Protein AF-A0AA39J734-F1 (afdb_monomer_lite)

Foldseek 3Di:
DVVVCVVVLNQEDEAECPCADPVGGCLLVVLVVQVPPVSVVRHQAEYEDQDDPVHGDDDPVRLVVRVVVSCVRNVDDHNYYYYDD

Sequence (85 aa):
LLDSAFKAGCTLYDTANAYLDSSGNVSSILGRYIRDPDKRHSIFLATKFGFTMQGARGDPEYVKKQCYQFEAWCGLYIHLYYQHD

Structure (mmCIF, N/CA/C/O backbone):
data_AF-A0AA39J734-F1
#
_entry.id   AF-A0AA39J734-F1
#
loop_
_atom_site.group_PDB
_atom_site.id
_atom_site.type_symbol
_atom_site.label_atom_id
_atom_site.label_alt_id
_atom_site.label_comp_id
_atom_site.label_asym_id
_atom_site.label_entity_id
_atom_site.label_seq_id
_atom_site.pdbx_PDB_ins_code
_atom_site.Cartn_x
_atom_site.Cartn_y
_atom_site.Cartn_z
_atom_site.occupancy
_atom_site.B_iso_or_equiv
_atom_site.auth_seq_id
_atom_site.auth_comp_id
_atom_site.auth_asym_id
_atom_site.auth_atom_id
_atom_site.pdbx_PDB_model_num
ATOM 1 N N . LEU A 1 1 ? -11.976 10.356 5.285 1.00 91.81 1 LEU A N 1
ATOM 2 C CA . LEU A 1 1 ? -12.256 9.246 4.346 1.00 91.81 1 LEU A CA 1
ATOM 3 C C . LEU A 1 1 ? -11.996 7.880 4.979 1.00 91.81 1 LEU A C 1
ATOM 5 O O . LEU A 1 1 ? -12.964 7.166 5.181 1.00 91.81 1 LEU A O 1
ATOM 9 N N . LEU A 1 2 ? -10.749 7.534 5.333 1.00 95.38 2 LEU A N 1
ATOM 10 C CA . LEU A 1 2 ? -10.404 6.193 5.847 1.00 95.38 2 LEU A CA 1
ATOM 11 C C . LEU A 1 2 ? -11.220 5.770 7.079 1.00 95.38 2 LEU A C 1
ATOM 13 O O . LEU A 1 2 ? -11.711 4.651 7.127 1.00 95.38 2 LEU A O 1
ATOM 17 N N . ASP A 1 3 ? -11.422 6.681 8.033 1.00 96.44 3 ASP A N 1
ATOM 18 C CA . ASP A 1 3 ? -12.229 6.412 9.230 1.00 96.44 3 ASP A CA 1
ATOM 19 C C . ASP A 1 3 ? -13.712 6.182 8.928 1.00 96.44 3 ASP A C 1
ATOM 21 O O . ASP A 1 3 ? -14.315 5.239 9.430 1.00 96.44 3 ASP A O 1
ATOM 25 N N . SER A 1 4 ? -14.287 6.995 8.044 1.00 97.88 4 SER A N 1
ATOM 26 C CA . SER A 1 4 ? -15.671 6.829 7.598 1.00 97.88 4 SER A CA 1
ATOM 27 C C . SER A 1 4 ? -15.873 5.509 6.848 1.00 97.88 4 SER A C 1
ATOM 29 O O . SER A 1 4 ? -16.875 4.843 7.075 1.00 97.88 4 SER A O 1
ATOM 31 N N . ALA A 1 5 ? -14.921 5.111 5.995 1.00 97.50 5 ALA A N 1
ATOM 32 C CA . ALA A 1 5 ? -14.964 3.839 5.275 1.00 97.50 5 ALA A CA 1
ATOM 33 C C . ALA A 1 5 ? -14.891 2.645 6.238 1.00 97.50 5 ALA A C 1
ATOM 35 O O . ALA A 1 5 ? -15.718 1.740 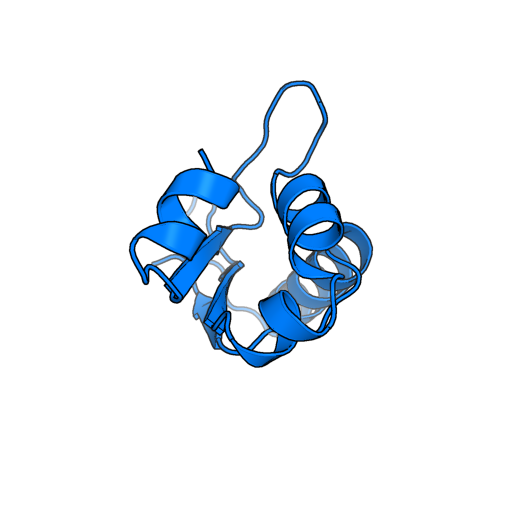6.152 1.00 97.50 5 ALA A O 1
ATOM 36 N N . PHE A 1 6 ? -13.973 2.687 7.207 1.00 97.44 6 PHE A N 1
ATOM 37 C CA . PHE A 1 6 ? -13.858 1.650 8.229 1.00 97.44 6 PHE A CA 1
ATOM 38 C C . PHE A 1 6 ? -15.147 1.515 9.053 1.00 97.44 6 PHE A C 1
ATOM 40 O O . PHE A 1 6 ? -15.673 0.417 9.213 1.00 97.44 6 PHE A O 1
ATOM 47 N N . LYS A 1 7 ? -15.714 2.641 9.510 1.00 97.44 7 LYS A N 1
ATOM 48 C CA . LYS A 1 7 ? -16.989 2.675 10.251 1.00 97.44 7 LYS A CA 1
ATOM 49 C C . LYS A 1 7 ? -18.184 2.188 9.430 1.00 97.44 7 LYS A C 1
ATOM 51 O O . LYS A 1 7 ? -19.146 1.697 10.007 1.00 97.44 7 LYS A O 1
ATOM 56 N N . ALA A 1 8 ? -18.121 2.309 8.107 1.00 98.06 8 ALA A N 1
ATOM 57 C CA . ALA A 1 8 ? -19.124 1.772 7.192 1.00 98.06 8 ALA A CA 1
ATOM 58 C C . ALA A 1 8 ? -18.942 0.267 6.901 1.00 98.06 8 ALA A C 1
ATOM 60 O O . ALA A 1 8 ? -19.717 -0.296 6.134 1.00 98.06 8 ALA A O 1
ATOM 61 N N . GLY A 1 9 ? -17.934 -0.387 7.489 1.00 97.62 9 GLY A N 1
ATOM 62 C CA . GLY A 1 9 ? -17.644 -1.805 7.271 1.00 97.62 9 GLY A CA 1
ATOM 63 C C . GLY A 1 9 ? -16.817 -2.092 6.016 1.00 97.62 9 GLY A C 1
ATOM 64 O O . GLY A 1 9 ? -16.643 -3.255 5.658 1.00 97.62 9 GLY A O 1
ATOM 65 N N . CYS A 1 10 ? -16.274 -1.071 5.346 1.00 98.06 10 CYS A N 1
ATOM 66 C CA . CYS A 1 10 ? -15.327 -1.288 4.259 1.00 98.06 10 CYS A CA 1
ATOM 67 C C . CYS A 1 10 ? -14.009 -1.793 4.851 1.00 98.06 10 CYS A C 1
ATOM 69 O O . CYS A 1 10 ? -13.303 -1.046 5.526 1.00 98.06 10 CYS A O 1
ATOM 71 N N . THR A 1 11 ? -13.672 -3.054 4.595 1.00 97.06 11 THR A N 1
ATOM 72 C CA . THR A 1 11 ? -12.453 -3.691 5.117 1.00 97.06 11 THR A CA 1
ATOM 73 C C . THR A 1 11 ? -11.462 -4.097 4.031 1.00 97.06 11 THR A C 1
ATOM 75 O O . THR A 1 11 ? -10.332 -4.440 4.354 1.00 97.06 11 THR A O 1
ATOM 78 N N . LEU A 1 12 ? -11.823 -4.009 2.747 1.00 97.88 12 LEU A N 1
ATOM 79 C CA . LEU A 1 12 ? -10.902 -4.215 1.626 1.00 97.88 12 LEU A CA 1
ATOM 80 C C . LEU A 1 12 ? -10.244 -2.891 1.238 1.00 97.88 12 LEU A C 1
ATOM 82 O O . LEU A 1 12 ? -10.913 -1.998 0.717 1.00 97.88 12 LEU A O 1
ATOM 86 N N . TYR A 1 13 ? -8.951 -2.747 1.523 1.00 97.06 13 TYR A N 1
ATOM 87 C CA . TYR A 1 13 ? -8.190 -1.532 1.223 1.00 97.06 13 TYR A CA 1
ATOM 88 C C . TYR A 1 13 ? -7.181 -1.852 0.128 1.00 97.06 13 TYR A C 1
ATOM 90 O O . TYR A 1 13 ? -6.245 -2.620 0.342 1.00 97.06 13 TYR A O 1
ATOM 98 N N . ASP A 1 14 ? -7.386 -1.254 -1.038 1.00 96.19 14 ASP A N 1
ATOM 99 C CA . ASP A 1 14 ? -6.608 -1.506 -2.244 1.00 96.19 14 ASP A CA 1
ATOM 100 C C . ASP A 1 14 ? -5.740 -0.290 -2.613 1.00 96.19 14 ASP A C 1
ATOM 102 O O . ASP A 1 14 ? -6.187 0.856 -2.563 1.00 96.19 14 ASP A O 1
ATOM 106 N N . THR A 1 15 ? -4.478 -0.535 -2.965 1.00 95.19 15 THR A N 1
ATOM 107 C CA . THR A 1 15 ? -3.496 0.500 -3.325 1.00 95.19 15 THR A CA 1
ATOM 108 C C . THR A 1 15 ? -2.565 0.008 -4.443 1.00 95.19 15 THR A C 1
ATOM 110 O O . THR A 1 15 ? -2.752 -1.072 -5.007 1.00 95.19 15 THR A O 1
ATOM 113 N N . ALA A 1 16 ? -1.581 0.813 -4.832 1.00 94.81 16 ALA A N 1
ATOM 114 C CA . ALA A 1 16 ? -0.547 0.438 -5.785 1.00 94.81 16 ALA A CA 1
ATOM 115 C C . ALA A 1 16 ? 0.755 1.199 -5.517 1.00 94.81 16 ALA A C 1
ATOM 117 O O . ALA A 1 16 ? 0.761 2.327 -5.016 1.00 94.81 16 ALA A O 1
ATOM 118 N N . ASN A 1 17 ? 1.874 0.619 -5.948 1.00 90.50 17 ASN A N 1
ATOM 119 C CA . ASN A 1 17 ? 3.164 1.312 -5.981 1.00 90.50 17 ASN A CA 1
ATOM 120 C C . ASN A 1 17 ? 3.130 2.608 -6.826 1.00 90.50 17 ASN A C 1
ATOM 122 O O . ASN A 1 17 ? 3.863 3.553 -6.541 1.00 90.50 17 ASN A O 1
ATOM 126 N N . ALA A 1 18 ? 2.254 2.664 -7.834 1.00 91.38 18 ALA A N 1
ATOM 127 C CA . ALA A 1 18 ? 2.069 3.812 -8.718 1.00 91.38 18 ALA A CA 1
ATOM 128 C C . ALA A 1 18 ? 1.186 4.932 -8.130 1.00 91.38 18 ALA A C 1
ATOM 130 O O . ALA A 1 18 ? 1.117 6.013 -8.709 1.00 91.38 18 ALA A O 1
ATOM 131 N N . TYR A 1 19 ? 0.501 4.705 -7.003 1.00 92.69 19 TYR A N 1
ATOM 132 C CA . TYR A 1 19 ? -0.372 5.717 -6.402 1.00 92.69 19 TYR A CA 1
ATOM 133 C C . TYR A 1 19 ? 0.455 6.692 -5.559 1.00 92.69 19 TYR A C 1
ATOM 135 O O . TYR A 1 19 ? 0.867 6.390 -4.435 1.00 92.69 19 TYR A O 1
ATOM 143 N N . LEU A 1 20 ? 0.719 7.865 -6.132 1.00 90.94 20 LEU A N 1
ATOM 144 C CA . LEU A 1 20 ? 1.550 8.915 -5.552 1.00 90.94 20 LEU A CA 1
ATOM 145 C C . LEU A 1 20 ? 0.743 10.206 -5.376 1.00 90.94 20 LEU A C 1
ATOM 147 O O . LEU A 1 20 ? -0.099 10.536 -6.210 1.00 90.94 20 LEU A O 1
ATOM 151 N N . ASP A 1 21 ? 1.045 10.953 -4.319 1.00 87.25 21 ASP A N 1
ATOM 152 C CA . ASP A 1 21 ? 0.588 12.324 -4.106 1.00 87.25 21 ASP A CA 1
ATOM 153 C C . ASP A 1 21 ? 1.771 13.246 -3.747 1.00 87.25 21 ASP A C 1
ATOM 155 O O . ASP A 1 21 ? 2.938 12.843 -3.781 1.00 87.25 21 ASP A O 1
ATOM 159 N N . SER A 1 22 ? 1.489 14.504 -3.396 1.00 87.62 22 SER A N 1
ATOM 160 C CA . SER A 1 22 ? 2.512 15.488 -3.010 1.00 87.62 22 SER A CA 1
ATOM 161 C C . SER A 1 22 ? 3.332 15.102 -1.769 1.00 87.62 22 SER A C 1
ATOM 163 O O . SER A 1 22 ? 4.364 15.713 -1.509 1.00 87.62 22 SER A O 1
ATOM 165 N N . SER A 1 23 ? 2.881 14.119 -0.988 1.00 82.38 23 SER A N 1
ATOM 166 C CA . SER A 1 23 ? 3.550 13.576 0.199 1.00 82.38 23 SER A CA 1
ATOM 167 C C . SER A 1 23 ? 4.290 12.254 -0.061 1.00 82.38 23 SER A C 1
ATOM 169 O O . SER A 1 23 ? 4.908 11.707 0.854 1.00 82.38 23 SER A O 1
ATOM 171 N N . GLY A 1 24 ? 4.274 11.753 -1.301 1.00 87.00 24 GLY A N 1
ATOM 172 C CA . GLY A 1 24 ? 4.919 10.506 -1.707 1.00 87.00 24 GLY A CA 1
ATOM 173 C C . GLY A 1 24 ? 3.911 9.394 -1.994 1.00 87.00 24 GLY A C 1
ATOM 174 O O . GLY A 1 24 ? 2.823 9.644 -2.502 1.00 87.00 24 GLY A O 1
ATOM 175 N N . ASN A 1 25 ? 4.276 8.137 -1.720 1.00 92.12 25 ASN A N 1
ATOM 176 C CA . ASN A 1 25 ? 3.360 7.020 -1.955 1.00 92.12 25 ASN A CA 1
ATOM 177 C C . ASN A 1 25 ? 2.269 6.961 -0.873 1.00 92.12 25 ASN A C 1
ATOM 179 O O . ASN A 1 25 ? 2.557 6.955 0.333 1.00 92.12 25 ASN A O 1
ATOM 183 N N . VAL A 1 26 ? 1.014 6.850 -1.316 1.00 91.31 26 VAL A N 1
ATOM 184 C CA . VAL A 1 26 ? -0.180 6.863 -0.451 1.00 91.31 26 VAL A CA 1
ATOM 185 C C . VAL A 1 26 ? -0.215 5.695 0.543 1.00 91.31 26 VAL A C 1
ATOM 187 O O . VAL A 1 26 ? -0.848 5.777 1.597 1.00 91.31 26 VAL A O 1
ATOM 190 N N . SER A 1 27 ? 0.529 4.622 0.271 1.00 91.94 27 SER A N 1
ATOM 191 C CA . SER A 1 27 ? 0.640 3.451 1.148 1.00 91.94 27 SER A CA 1
ATOM 192 C C . SER A 1 27 ? 1.321 3.775 2.478 1.00 91.94 27 SER A C 1
ATOM 194 O O . SER A 1 27 ? 1.074 3.088 3.468 1.00 91.94 27 SER A O 1
ATOM 196 N N . SER A 1 28 ? 2.106 4.857 2.544 1.00 93.06 28 SER A N 1
ATOM 197 C CA . SER A 1 28 ? 2.653 5.367 3.807 1.00 93.06 28 SER A CA 1
ATOM 198 C C . SER A 1 28 ? 1.567 5.952 4.721 1.00 93.06 28 SER A C 1
ATOM 200 O O . SER A 1 28 ? 1.617 5.778 5.939 1.00 93.06 28 SER A O 1
ATOM 202 N N . ILE A 1 29 ? 0.547 6.604 4.150 1.00 93.44 29 ILE A N 1
ATOM 203 C CA . ILE A 1 29 ? -0.613 7.130 4.885 1.00 93.44 29 ILE A CA 1
ATOM 204 C C . ILE A 1 29 ? -1.485 5.968 5.362 1.00 93.44 29 ILE A C 1
ATOM 206 O O . ILE A 1 29 ? -1.847 5.921 6.539 1.00 93.44 29 ILE A O 1
ATOM 210 N N . LEU A 1 30 ? -1.770 5.009 4.472 1.00 93.62 30 LEU A N 1
ATOM 211 C CA . LEU A 1 30 ? -2.518 3.797 4.818 1.00 93.62 30 LEU A CA 1
ATOM 212 C C . LEU A 1 30 ? -1.828 3.022 5.941 1.00 93.62 30 LEU A C 1
ATOM 214 O O . LEU A 1 30 ? -2.473 2.699 6.934 1.00 93.62 30 LEU A O 1
ATOM 218 N N . GLY A 1 31 ? -0.516 2.804 5.828 1.00 94.19 31 GLY A N 1
ATOM 219 C CA . GLY A 1 31 ? 0.280 2.101 6.830 1.00 94.19 31 GLY A CA 1
ATOM 220 C C . GLY A 1 31 ? 0.233 2.759 8.208 1.00 94.19 31 GLY A C 1
ATOM 221 O O . GLY A 1 31 ? 0.091 2.070 9.215 1.00 94.19 31 GLY A O 1
ATOM 222 N N . ARG A 1 32 ? 0.278 4.098 8.276 1.00 94.94 32 ARG A N 1
ATOM 223 C CA . ARG A 1 32 ? 0.096 4.833 9.541 1.00 94.94 32 ARG A CA 1
ATOM 224 C C . ARG A 1 32 ? -1.315 4.670 10.107 1.00 94.94 32 ARG A C 1
ATOM 226 O O . ARG A 1 32 ? -1.454 4.464 11.307 1.00 94.94 32 ARG A O 1
ATOM 233 N N . TYR A 1 33 ? -2.342 4.748 9.261 1.00 95.12 33 TYR A N 1
ATOM 234 C CA . TYR A 1 33 ? -3.740 4.666 9.689 1.00 95.12 33 TYR A CA 1
ATOM 235 C C . TYR A 1 33 ? -4.122 3.271 10.210 1.00 95.12 33 TYR A C 1
ATOM 237 O O . TYR A 1 33 ? -4.749 3.159 11.261 1.00 95.12 33 TYR A O 1
ATOM 245 N N . ILE A 1 34 ? -3.727 2.207 9.505 1.00 96.00 34 ILE A N 1
ATOM 246 C CA . ILE A 1 34 ? -4.121 0.830 9.843 1.00 96.00 34 ILE A CA 1
ATOM 247 C C . ILE A 1 34 ? -3.168 0.152 10.838 1.00 96.00 34 ILE A C 1
ATOM 249 O O . ILE A 1 34 ? -3.348 -1.025 11.120 1.00 96.00 34 ILE A O 1
ATOM 253 N N . ARG A 1 35 ? -2.145 0.853 11.350 1.00 96.00 35 ARG A N 1
ATOM 254 C CA . ARG A 1 35 ? -1.199 0.314 12.350 1.00 96.00 35 ARG A CA 1
ATOM 255 C C . ARG A 1 35 ? -1.860 0.000 13.691 1.00 96.00 35 ARG A C 1
ATOM 257 O O . ARG A 1 35 ? -1.367 -0.838 14.437 1.00 96.00 35 ARG A O 1
ATOM 264 N N . ASP A 1 36 ? -2.948 0.696 13.987 1.00 95.25 36 ASP A N 1
ATOM 265 C CA . ASP A 1 36 ? -3.873 0.360 15.063 1.00 95.25 36 ASP A CA 1
ATOM 266 C C . ASP A 1 36 ? -4.255 -1.138 14.989 1.00 95.25 36 ASP A C 1
ATOM 268 O O . ASP A 1 36 ? -4.689 -1.583 13.924 1.00 95.25 36 ASP A O 1
ATOM 272 N N . PRO A 1 37 ? -4.071 -1.930 16.064 1.00 95.06 37 PRO A N 1
ATOM 273 C CA . PRO A 1 37 ? -4.277 -3.378 16.023 1.00 95.06 37 PRO A CA 1
ATOM 274 C C . PRO A 1 37 ? -5.681 -3.809 15.591 1.00 95.06 37 PRO A C 1
ATOM 276 O O . PRO A 1 37 ? -5.803 -4.762 14.818 1.00 95.06 37 PRO A O 1
ATOM 279 N N . ASP A 1 38 ? -6.723 -3.089 16.017 1.00 94.94 38 ASP A N 1
ATOM 280 C CA . ASP A 1 38 ? -8.112 -3.416 15.682 1.00 94.94 38 ASP A CA 1
ATOM 281 C C . ASP A 1 38 ? -8.350 -3.223 14.183 1.00 94.94 38 ASP A C 1
ATOM 283 O O . ASP A 1 38 ? -8.946 -4.066 13.504 1.00 94.94 38 ASP A O 1
ATOM 287 N N . LYS A 1 39 ? -7.809 -2.132 13.631 1.00 96.38 39 LYS A N 1
ATOM 288 C CA . LYS A 1 39 ? -7.861 -1.858 12.191 1.00 96.38 39 LYS A CA 1
ATOM 289 C C . LYS A 1 39 ? -6.999 -2.838 11.414 1.00 96.38 39 LYS A C 1
ATOM 291 O O . LYS A 1 39 ? -7.452 -3.352 10.394 1.00 96.38 39 LYS A O 1
ATOM 296 N N . ARG A 1 40 ? -5.782 -3.141 11.880 1.00 95.81 40 ARG A N 1
ATOM 297 C CA . ARG A 1 40 ? -4.893 -4.086 11.195 1.00 95.81 40 ARG A CA 1
ATOM 298 C C . ARG A 1 40 ? -5.537 -5.457 11.098 1.00 95.81 40 ARG A C 1
ATOM 300 O O . ARG A 1 40 ? -5.465 -6.048 10.027 1.00 95.81 40 ARG A O 1
ATOM 307 N N . HIS A 1 41 ? -6.135 -5.944 12.181 1.00 96.19 41 HIS A N 1
ATOM 308 C CA . HIS A 1 41 ? -6.787 -7.249 12.202 1.00 96.19 41 HIS A CA 1
ATOM 309 C C . HIS A 1 41 ? -8.012 -7.295 11.282 1.00 96.19 41 HIS A C 1
ATOM 311 O O . HIS A 1 41 ? -8.275 -8.313 10.652 1.00 96.19 41 HIS A O 1
ATOM 317 N N . SER A 1 42 ? -8.724 -6.175 11.163 1.00 97.06 42 SER A N 1
ATOM 318 C CA . SER A 1 42 ? -9.965 -6.097 10.391 1.00 97.06 42 SER A CA 1
ATOM 319 C C . SER A 1 42 ? -9.754 -5.820 8.898 1.00 97.06 42 SER A C 1
ATOM 321 O O . SER A 1 42 ? -10.598 -6.190 8.088 1.00 97.06 42 SER A O 1
ATOM 323 N N . ILE A 1 43 ? -8.669 -5.139 8.511 1.00 97.88 43 ILE A N 1
ATOM 324 C CA . ILE A 1 43 ? -8.475 -4.637 7.141 1.00 97.88 43 ILE A CA 1
ATOM 325 C C . ILE A 1 43 ? -7.675 -5.616 6.278 1.00 97.88 43 ILE A C 1
ATOM 327 O O . ILE A 1 43 ? -6.488 -5.867 6.508 1.00 97.88 43 ILE A O 1
ATOM 331 N N . PHE A 1 44 ? -8.281 -6.054 5.180 1.00 97.88 44 PHE A N 1
ATOM 332 C CA . PHE A 1 44 ? -7.624 -6.754 4.087 1.00 97.88 44 PHE A CA 1
ATOM 333 C C . PHE A 1 44 ? -6.876 -5.762 3.178 1.00 97.88 44 PHE A C 1
ATOM 335 O O . PHE A 1 44 ? -7.451 -5.140 2.287 1.00 97.88 44 PHE A O 1
ATOM 342 N N . LEU A 1 45 ? -5.577 -5.591 3.432 1.00 96.88 45 LEU A N 1
ATOM 343 C CA . LEU A 1 45 ? -4.671 -4.791 2.599 1.00 96.88 45 LEU A CA 1
ATOM 344 C C . LEU A 1 45 ? -4.239 -5.515 1.307 1.00 96.88 45 LEU A C 1
ATOM 346 O O . LEU A 1 45 ? -3.528 -6.522 1.375 1.00 96.88 45 LEU A O 1
ATOM 350 N N . ALA A 1 46 ? -4.591 -4.946 0.155 1.00 97.44 46 ALA A N 1
ATOM 351 C CA . ALA A 1 46 ? -4.152 -5.368 -1.172 1.00 97.44 46 ALA A CA 1
ATOM 352 C C . ALA A 1 46 ? -3.261 -4.301 -1.830 1.00 97.44 4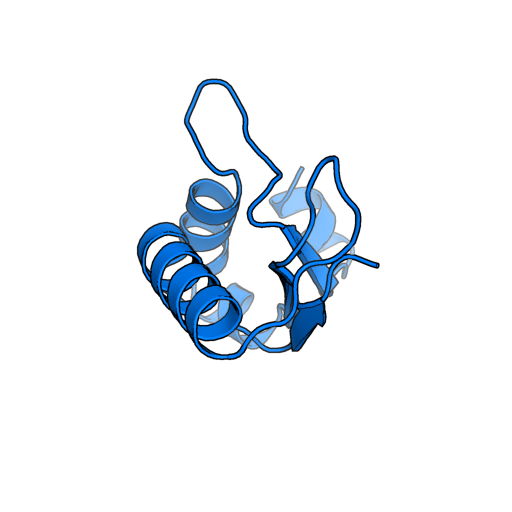6 ALA A C 1
ATOM 354 O O . ALA A 1 46 ? -3.475 -3.101 -1.649 1.00 97.44 46 ALA A O 1
ATOM 355 N N . THR A 1 47 ? -2.255 -4.720 -2.600 1.00 96.75 47 THR A N 1
ATOM 356 C CA . THR A 1 47 ? -1.424 -3.800 -3.384 1.00 96.75 47 THR A CA 1
ATOM 357 C C . THR A 1 47 ? -0.949 -4.400 -4.698 1.00 96.75 47 THR A C 1
ATOM 359 O O . THR A 1 47 ? -0.819 -5.619 -4.844 1.00 96.75 47 THR A O 1
ATOM 362 N N . LYS A 1 48 ? -0.661 -3.503 -5.640 1.00 96.12 48 LYS A N 1
ATOM 363 C CA . LYS A 1 48 ? -0.254 -3.813 -7.005 1.00 96.12 48 LYS A CA 1
ATOM 364 C C . LYS A 1 48 ? 1.194 -3.442 -7.291 1.00 96.12 48 LYS A C 1
ATOM 366 O O . LYS A 1 48 ? 1.705 -2.455 -6.753 1.00 96.12 48 LYS A O 1
ATOM 371 N N . PHE A 1 49 ? 1.804 -4.168 -8.222 1.00 96.00 49 PHE A N 1
ATOM 372 C CA . PHE A 1 49 ? 3.110 -3.866 -8.815 1.00 96.00 49 PHE A CA 1
ATOM 373 C C . PHE A 1 49 ? 3.068 -3.977 -10.339 1.00 96.00 49 PHE A C 1
ATOM 375 O O . PHE A 1 49 ? 2.123 -4.511 -10.889 1.00 96.00 49 PHE A O 1
ATOM 382 N N . GLY A 1 50 ? 4.109 -3.544 -11.048 1.00 95.25 50 GLY A N 1
ATOM 383 C CA . GLY A 1 50 ? 4.263 -3.925 -12.462 1.00 95.25 50 GLY A CA 1
ATOM 384 C C . GLY A 1 50 ? 3.675 -2.965 -13.486 1.00 95.25 50 GLY A C 1
ATOM 385 O O . GLY A 1 50 ? 3.973 -3.140 -14.660 1.00 95.25 50 GLY A O 1
ATOM 386 N N . PHE A 1 51 ? 2.944 -1.922 -13.087 1.00 93.75 51 PHE A N 1
ATOM 387 C CA . PHE A 1 51 ? 2.462 -0.923 -14.044 1.00 93.75 51 PHE A CA 1
ATOM 388 C C . PHE A 1 51 ? 3.628 -0.134 -14.658 1.00 93.75 51 PHE A C 1
ATOM 390 O O . PHE A 1 51 ? 4.370 0.549 -13.943 1.00 93.75 51 PHE A O 1
ATOM 397 N N . THR A 1 52 ? 3.781 -0.207 -15.982 1.00 91.94 52 THR A N 1
ATOM 398 C CA . THR A 1 52 ? 4.741 0.599 -16.747 1.00 91.94 52 THR A CA 1
ATOM 399 C C . THR A 1 52 ? 4.112 1.103 -18.043 1.00 91.94 52 THR A C 1
ATOM 401 O O . THR A 1 52 ? 3.148 0.529 -18.544 1.00 91.94 52 THR A O 1
ATOM 404 N N . MET A 1 53 ? 4.697 2.144 -18.639 1.00 91.31 53 MET A N 1
ATOM 405 C CA . MET A 1 53 ? 4.246 2.670 -19.937 1.00 91.31 53 MET A CA 1
ATOM 406 C C . MET A 1 53 ? 4.426 1.674 -21.095 1.00 91.31 53 MET A C 1
ATOM 408 O O . MET A 1 53 ? 3.878 1.887 -22.172 1.00 91.31 53 MET A O 1
ATOM 412 N N . GLN A 1 54 ? 5.207 0.608 -20.897 1.00 93.12 54 GLN A N 1
ATOM 413 C CA . GLN A 1 54 ? 5.469 -0.442 -21.884 1.00 93.12 54 GLN A CA 1
ATOM 414 C C . GLN A 1 54 ? 4.586 -1.683 -21.668 1.00 93.12 54 GLN A C 1
ATOM 416 O O . GLN A 1 54 ? 4.769 -2.685 -22.355 1.00 93.12 54 GLN A O 1
ATOM 421 N N . GLY A 1 55 ? 3.640 -1.621 -20.726 1.00 92.31 55 GLY A N 1
ATOM 422 C CA . GLY A 1 55 ? 2.814 -2.746 -20.301 1.00 92.31 55 GLY A CA 1
ATOM 423 C C . GLY A 1 55 ? 3.236 -3.309 -18.945 1.00 92.31 55 GLY A C 1
ATOM 424 O O . GLY A 1 55 ? 4.124 -2.777 -18.269 1.00 92.31 55 GLY A O 1
ATOM 425 N N . ALA A 1 56 ? 2.569 -4.381 -18.532 1.00 94.38 56 ALA A N 1
ATOM 426 C CA . ALA A 1 56 ? 2.799 -4.976 -17.230 1.00 94.38 56 ALA A CA 1
ATOM 427 C C . ALA A 1 56 ? 4.163 -5.678 -17.149 1.00 94.38 56 ALA A C 1
ATOM 429 O O . ALA A 1 56 ? 4.563 -6.432 -18.040 1.00 94.38 56 ALA A O 1
ATOM 430 N N . ARG A 1 57 ? 4.892 -5.421 -16.061 1.00 95.94 57 ARG A N 1
ATOM 431 C CA . ARG A 1 57 ? 6.237 -5.946 -15.813 1.00 95.94 57 ARG A CA 1
ATOM 432 C C . ARG A 1 57 ? 6.246 -6.898 -14.615 1.00 95.94 57 ARG A C 1
ATOM 434 O O . ARG A 1 57 ? 6.067 -6.466 -13.476 1.00 95.94 57 ARG A O 1
ATOM 441 N N . GLY A 1 58 ? 6.524 -8.173 -14.890 1.00 96.31 58 GLY A N 1
ATOM 442 C CA . GLY A 1 58 ? 6.465 -9.272 -13.919 1.00 96.31 58 GLY A CA 1
ATOM 443 C C . GLY A 1 58 ? 7.757 -10.074 -13.742 1.00 96.31 58 GLY A C 1
ATOM 444 O O . GLY A 1 58 ? 7.711 -11.173 -13.194 1.00 96.31 58 GLY A O 1
ATOM 445 N N . ASP A 1 59 ? 8.913 -9.584 -14.204 1.00 97.38 59 ASP A N 1
ATOM 446 C CA . ASP A 1 59 ? 10.172 -10.316 -14.016 1.00 97.38 59 ASP A CA 1
ATOM 447 C C . ASP A 1 59 ? 10.543 -10.446 -12.524 1.00 97.38 59 ASP A C 1
ATOM 449 O O . ASP A 1 59 ? 10.382 -9.483 -11.766 1.00 97.38 59 ASP A O 1
ATOM 453 N N . PRO A 1 60 ? 11.068 -11.606 -12.076 1.00 97.12 60 PRO A N 1
ATOM 454 C CA . PRO A 1 60 ? 11.224 -11.909 -10.651 1.00 97.12 60 PRO A CA 1
ATOM 455 C C . PRO A 1 60 ? 12.005 -10.867 -9.843 1.00 97.12 60 PRO A C 1
ATOM 457 O O . PRO A 1 60 ? 11.659 -10.592 -8.692 1.00 97.12 60 PRO A O 1
ATOM 460 N N . GLU A 1 61 ? 13.057 -10.284 -10.422 1.00 97.38 61 GLU A N 1
ATOM 461 C CA . GLU A 1 61 ? 13.854 -9.245 -9.761 1.00 97.38 61 GLU A CA 1
ATOM 462 C C . GLU A 1 61 ? 13.042 -7.969 -9.541 1.00 97.38 61 GLU A C 1
ATOM 464 O O . GLU A 1 61 ? 13.049 -7.404 -8.443 1.00 97.38 61 GLU A O 1
ATOM 469 N N . TYR A 1 62 ? 12.290 -7.542 -10.556 1.00 95.69 62 TYR A N 1
ATOM 470 C CA . TYR A 1 62 ? 11.413 -6.387 -10.458 1.00 95.69 62 TYR A CA 1
ATOM 471 C C . TYR A 1 62 ? 10.286 -6.605 -9.445 1.00 95.69 62 TYR A C 1
ATOM 473 O O . TYR A 1 62 ? 10.051 -5.734 -8.604 1.00 95.69 62 TYR A O 1
ATOM 481 N N . VAL A 1 63 ? 9.635 -7.773 -9.464 1.00 96.81 63 VAL A N 1
ATOM 482 C CA . VAL A 1 63 ? 8.559 -8.110 -8.516 1.00 96.81 63 VAL A CA 1
ATOM 483 C C . VAL A 1 63 ? 9.055 -8.046 -7.072 1.00 96.81 63 VAL A C 1
ATOM 485 O O . VAL A 1 63 ? 8.404 -7.427 -6.226 1.00 96.81 63 VAL A O 1
ATOM 488 N N . LYS A 1 64 ? 10.231 -8.625 -6.792 1.00 96.31 64 LYS A N 1
ATOM 489 C CA . LYS A 1 64 ? 10.857 -8.578 -5.461 1.00 96.31 64 LYS A CA 1
ATOM 490 C C . LYS A 1 64 ? 11.203 -7.151 -5.049 1.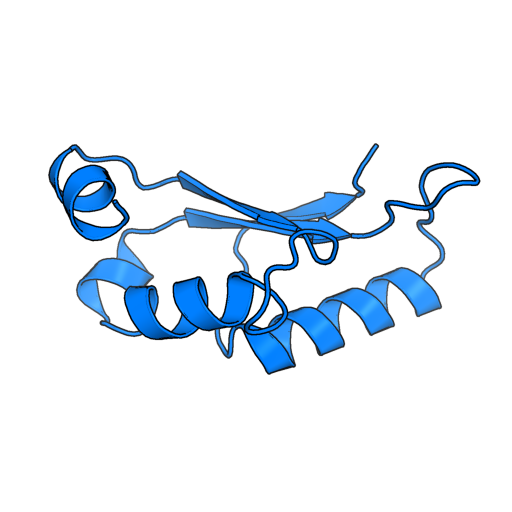00 96.31 64 LYS A C 1
ATOM 492 O O . LYS A 1 64 ? 10.882 -6.742 -3.936 1.00 96.31 64 LYS A O 1
ATOM 497 N N . LYS A 1 65 ? 11.809 -6.376 -5.953 1.00 96.06 65 LYS A N 1
ATOM 498 C CA . LYS A 1 65 ? 12.169 -4.976 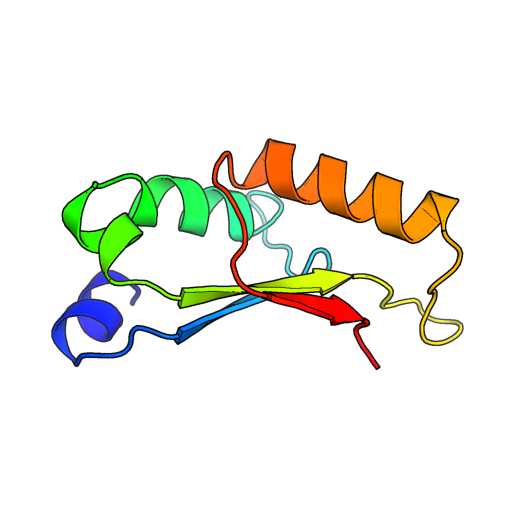-5.696 1.00 96.06 65 LYS A CA 1
ATOM 499 C C . LYS A 1 65 ? 10.947 -4.135 -5.318 1.00 96.06 65 LYS A C 1
ATOM 501 O O . LYS A 1 65 ? 11.011 -3.381 -4.350 1.00 96.06 65 LYS A O 1
ATOM 506 N N . GLN A 1 66 ? 9.846 -4.274 -6.056 1.00 95.38 66 GLN A N 1
ATOM 507 C CA . GLN A 1 66 ? 8.612 -3.537 -5.780 1.00 95.38 66 GLN A CA 1
ATOM 508 C C . GLN A 1 66 ? 7.980 -3.944 -4.443 1.00 95.38 66 GLN A C 1
ATOM 510 O O . GLN A 1 66 ? 7.503 -3.079 -3.710 1.00 95.38 66 GLN A O 1
ATOM 515 N N . CYS A 1 67 ? 8.047 -5.231 -4.084 1.00 95.00 67 CYS A N 1
ATOM 516 C CA . CYS A 1 67 ? 7.536 -5.717 -2.804 1.00 95.00 67 CYS A CA 1
ATOM 517 C C . CYS A 1 67 ? 8.295 -5.079 -1.634 1.00 95.00 67 CYS A C 1
ATOM 519 O O . CYS A 1 67 ? 7.675 -4.486 -0.754 1.00 95.00 67 CYS A O 1
ATOM 521 N N . TYR A 1 68 ? 9.632 -5.102 -1.667 1.00 93.94 68 TYR A N 1
ATOM 522 C CA . TYR A 1 68 ? 10.452 -4.495 -0.612 1.00 93.94 68 TYR A CA 1
ATOM 523 C C . TYR A 1 68 ? 10.243 -2.986 -0.495 1.00 93.94 68 TYR A C 1
ATOM 525 O O . TYR A 1 68 ? 10.194 -2.442 0.607 1.00 93.94 68 TYR A O 1
ATOM 533 N N . GLN A 1 69 ? 10.091 -2.298 -1.627 1.00 92.88 69 GLN A N 1
ATOM 534 C CA . GLN A 1 69 ? 9.799 -0.870 -1.630 1.00 92.88 69 GLN A CA 1
ATOM 535 C C . GLN A 1 69 ? 8.437 -0.571 -0.986 1.00 92.88 69 GLN A C 1
ATOM 537 O O . GLN A 1 69 ? 8.327 0.358 -0.186 1.00 92.88 69 GLN A O 1
ATOM 542 N N . PHE A 1 70 ? 7.414 -1.373 -1.289 1.00 92.19 70 PHE A N 1
ATOM 543 C CA . PHE A 1 70 ? 6.101 -1.224 -0.674 1.00 92.19 70 PHE A CA 1
ATOM 544 C C . PHE A 1 70 ? 6.138 -1.487 0.833 1.00 92.19 70 PHE A C 1
ATOM 546 O O . PHE A 1 70 ? 5.600 -0.695 1.607 1.00 92.19 70 PHE A O 1
ATOM 553 N N . GLU A 1 71 ? 6.783 -2.573 1.260 1.00 90.69 71 GLU A N 1
ATOM 554 C CA . GLU A 1 71 ? 6.933 -2.911 2.677 1.00 90.69 71 GLU A CA 1
ATOM 555 C C . GLU A 1 71 ? 7.657 -1.801 3.444 1.00 90.69 71 GLU A C 1
ATOM 557 O O . GLU A 1 71 ? 7.239 -1.456 4.549 1.00 90.69 71 GLU A O 1
ATOM 562 N N . ALA A 1 72 ? 8.667 -1.165 2.841 1.00 91.81 72 ALA A N 1
ATOM 563 C CA . ALA A 1 72 ? 9.355 -0.020 3.432 1.00 91.81 72 ALA A CA 1
ATOM 564 C C . ALA A 1 72 ? 8.441 1.208 3.608 1.00 91.81 72 ALA A C 1
ATOM 566 O O . ALA A 1 72 ? 8.562 1.931 4.596 1.00 91.81 72 ALA A O 1
ATOM 567 N N . TRP A 1 73 ? 7.511 1.452 2.679 1.00 91.44 73 TRP A N 1
ATOM 568 C CA . TRP A 1 73 ? 6.553 2.557 2.791 1.00 91.44 73 TRP A CA 1
ATOM 569 C C . TRP A 1 73 ? 5.424 2.274 3.778 1.00 91.44 73 TRP A C 1
ATOM 571 O O . TRP A 1 73 ? 5.080 3.137 4.586 1.00 91.44 73 TRP A O 1
ATOM 581 N N . CYS A 1 74 ? 4.812 1.093 3.685 1.00 92.69 74 CYS A N 1
ATOM 582 C CA . CYS A 1 74 ? 3.630 0.740 4.464 1.00 92.69 74 CYS A CA 1
ATOM 583 C C . CYS A 1 74 ? 3.998 0.311 5.894 1.00 92.69 74 CYS A C 1
ATOM 585 O O . CYS A 1 74 ? 3.295 0.637 6.853 1.00 92.69 74 CYS A O 1
ATOM 587 N N . GLY A 1 75 ? 5.123 -0.390 6.054 1.00 92.94 75 GLY A N 1
ATOM 588 C CA . GLY A 1 75 ? 5.600 -0.919 7.331 1.00 92.94 75 GLY A CA 1
ATOM 589 C C . GLY A 1 75 ? 4.731 -2.039 7.906 1.00 92.94 75 GLY A C 1
ATOM 590 O O . GLY A 1 75 ? 4.779 -2.277 9.110 1.00 92.94 75 GLY A O 1
ATOM 591 N N . LEU A 1 76 ? 3.899 -2.680 7.081 1.00 91.75 76 LEU A N 1
ATOM 592 C CA . LEU A 1 76 ? 2.949 -3.722 7.469 1.00 91.75 76 LEU A CA 1
ATOM 593 C C . LEU A 1 76 ? 2.905 -4.817 6.401 1.00 91.75 76 LEU A C 1
ATOM 595 O O . LEU A 1 76 ? 3.145 -4.551 5.224 1.00 91.75 76 LEU A O 1
ATOM 599 N N . TYR A 1 77 ? 2.550 -6.036 6.814 1.00 89.88 77 TYR A N 1
ATOM 600 C CA . TYR A 1 77 ? 2.372 -7.154 5.890 1.00 89.88 77 TYR A CA 1
ATOM 601 C C . TYR A 1 77 ? 1.161 -6.938 4.970 1.00 89.88 77 TYR A C 1
ATOM 603 O O . TYR A 1 77 ? 0.136 -6.381 5.382 1.00 89.88 77 TYR A O 1
ATOM 611 N N . ILE A 1 78 ? 1.274 -7.428 3.738 1.00 94.44 78 ILE A N 1
ATOM 612 C CA . ILE A 1 78 ? 0.262 -7.351 2.680 1.00 94.44 78 ILE A CA 1
ATOM 613 C C . ILE A 1 78 ? -0.533 -8.665 2.659 1.00 94.44 78 ILE A 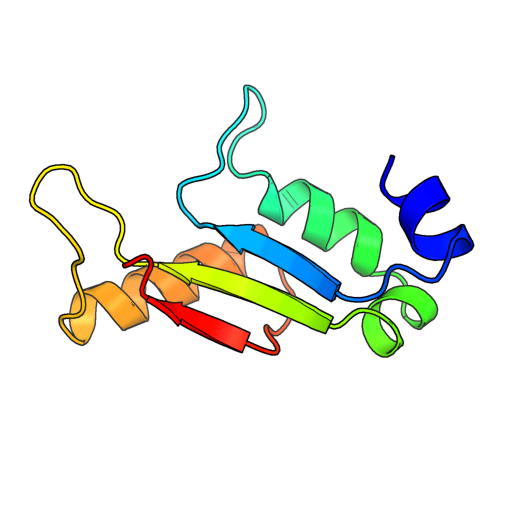C 1
ATOM 615 O O . ILE A 1 78 ? 0.055 -9.731 2.819 1.00 94.44 78 ILE A O 1
ATOM 619 N N . HIS A 1 79 ? -1.850 -8.613 2.441 1.00 96.69 79 HIS A N 1
ATOM 620 C CA . HIS A 1 79 ? -2.661 -9.827 2.270 1.00 96.69 79 HIS A CA 1
ATOM 621 C C . HIS A 1 79 ? -2.713 -10.305 0.819 1.00 96.69 79 HIS A C 1
ATOM 623 O O . HIS A 1 79 ? -2.655 -11.504 0.563 1.00 96.69 79 HIS A O 1
ATOM 629 N N . LEU A 1 80 ? -2.824 -9.370 -0.126 1.00 97.69 80 LEU A N 1
ATOM 630 C CA . LEU A 1 80 ? -2.827 -9.661 -1.554 1.00 97.69 80 LEU A CA 1
ATOM 631 C C . LEU A 1 80 ? -1.824 -8.767 -2.278 1.00 97.69 80 LEU A C 1
ATOM 633 O O . LEU A 1 80 ? -1.954 -7.545 -2.274 1.00 97.69 80 LEU A O 1
ATOM 637 N N . TYR A 1 81 ? -0.843 -9.394 -2.915 1.00 97.06 81 TYR A N 1
ATOM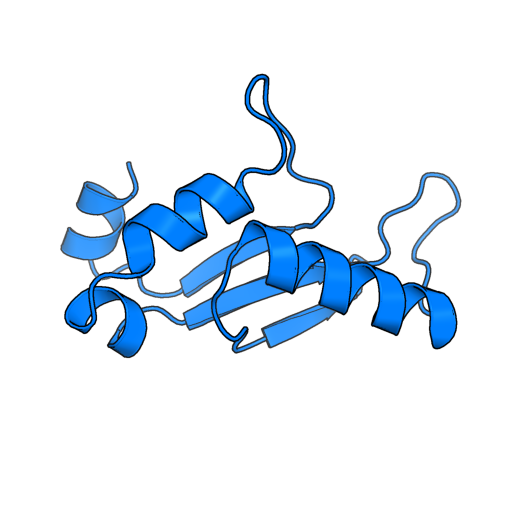 638 C CA . TYR A 1 81 ? 0.152 -8.734 -3.751 1.00 97.06 81 TYR A CA 1
ATOM 639 C C . TYR A 1 81 ? 0.023 -9.257 -5.179 1.00 97.06 81 TYR A C 1
ATOM 641 O O . TYR A 1 81 ? 0.158 -10.460 -5.399 1.00 97.06 81 TYR A O 1
ATOM 649 N N . TYR A 1 82 ? -0.289 -8.382 -6.135 1.00 97.19 82 TYR A N 1
ATOM 650 C CA . TYR A 1 82 ? -0.657 -8.799 -7.491 1.00 97.19 82 TYR A CA 1
ATOM 651 C C . TYR A 1 82 ? -0.125 -7.859 -8.575 1.00 97.19 82 TYR A C 1
ATOM 653 O O . TYR A 1 82 ? 0.206 -6.703 -8.313 1.00 97.19 82 TYR A O 1
ATOM 661 N N . GLN A 1 83 ? -0.007 -8.370 -9.800 1.00 96.56 83 GLN A N 1
ATOM 662 C CA . GLN A 1 83 ? 0.446 -7.578 -10.939 1.00 96.56 83 GLN A CA 1
ATOM 663 C C . GLN A 1 83 ? -0.664 -6.622 -11.399 1.00 96.56 83 GLN A C 1
ATOM 665 O O . GLN A 1 83 ? -1.843 -6.972 -11.416 1.00 96.56 83 GLN A O 1
ATOM 670 N N . HIS A 1 84 ? -0.267 -5.398 -11.724 1.00 92.00 84 HIS A N 1
ATOM 671 C CA . HIS A 1 84 ? -1.097 -4.356 -12.296 1.00 92.00 84 HIS A CA 1
ATOM 672 C C . HIS A 1 84 ? -1.114 -4.579 -13.811 1.00 92.00 84 HIS A C 1
ATOM 674 O O . HIS A 1 84 ? -0.141 -4.229 -14.485 1.00 92.00 84 HIS A O 1
ATOM 680 N N . ASP A 1 85 ? -2.217 -5.180 -14.263 1.00 83.75 85 ASP A N 1
ATOM 681 C CA . ASP A 1 85 ? -2.495 -5.696 -15.614 1.00 83.75 85 ASP A CA 1
ATOM 682 C C . ASP A 1 85 ? -1.788 -7.010 -16.002 1.00 83.75 85 ASP A C 1
ATOM 684 O O . ASP A 1 85 ? -0.620 -7.246 -15.608 1.00 83.75 85 ASP A O 1
#

Radius of gyration: 13.21 Å; chains: 1; bounding box: 33×27×38 Å

InterPro domains:
  IPR023210 NADP-dependent oxidoreductase domain [PF00248] (2-85)
  IPR036812 NAD(P)-dependent oxidoreductase domain superfamily [G3DSA:3.20.20.100] (1-85)
  IPR036812 NAD(P)-dependent oxidoreductase domain superfamily [SSF51430] (2-84)
  IPR050791 Aldo/Keto Reductase [PTHR43625] (2-84)

Secondary structure (DSSP, 8-state):
-HHHHHHTT--EEEEETT-EETTEETHHHHHHHTTSHHHHHH-EEEEEE---TTS----HHHHHHHHHHHHHHH-S--SEEEE--

pLDDT: mean 94.4, std 3.16, range [82.38, 98.06]

Organism: NCBI:txid47425